Protein AF-A0A963Y4S2-F1 (afdb_monomer_lite)

Secondary structure (DSSP, 8-state):
---HHHHHHHHHHHHHHH-SS-EEEEEES--SHHHHHHHHHHHHHHHHH-TT-EEEEEE-SSSS-HHHHHHHHHHHHHTT--EEEESSTTHHHHHHHHT-EEEEEES--TTTSTTTEEEEEE---HHHHHHHH-

Foldseek 3Di:
DQPLLQLLLQVLLVQLQPDPQLEEEEEAADPDPVRVSSVVSSPNSSCVNHVPHDYHYDHQPHQADLVSSLVSLLVSVVVPHQEYEPNYHNNLVNCQVSVGAYEAEQDDPCVVRVRHHPYYSHGDCPVVVVVVVD

pLDDT: mean 96.14, std 4.13, range [63.09, 98.81]

Sequence (134 aa):
DNYIQDASYLSGIIAGAMTKSGSIGMVGGFPIPEVNRLMNAFMAGVRETRADAAFQISFIGSWFDPPKAKETAFAMIDAGADVMYAERFGVSDAAKERGVLAVGNVIDTQADYPDTVVASALWHFEPTFNAALA

Radius of gyration: 14.25 Å; chains: 1; bounding box: 41×29×37 Å

Structure (mmCIF, N/CA/C/O backbone):
data_AF-A0A963Y4S2-F1
#
_entry.id   AF-A0A963Y4S2-F1
#
loop_
_atom_site.group_PDB
_atom_site.id
_atom_site.type_symbol
_atom_site.label_atom_id
_atom_site.label_alt_id
_atom_site.label_comp_id
_atom_site.label_asym_id
_atom_site.label_entity_id
_atom_site.label_seq_id
_atom_site.pdbx_PDB_ins_code
_atom_site.Cartn_x
_atom_site.Cartn_y
_atom_site.Cartn_z
_atom_site.occupancy
_atom_site.B_iso_or_equiv
_atom_site.auth_seq_id
_atom_site.auth_comp_id
_atom_site.auth_asym_id
_atom_site.auth_atom_id
_atom_site.pdbx_PDB_model_num
ATOM 1 N N . ASP A 1 1 ? 7.941 -7.849 -20.134 1.00 63.09 1 ASP A N 1
ATOM 2 C CA . ASP A 1 1 ? 6.986 -7.733 -19.019 1.00 63.09 1 ASP A CA 1
ATOM 3 C C . ASP A 1 1 ? 7.730 -8.123 -17.748 1.00 63.09 1 ASP A C 1
ATOM 5 O O . ASP A 1 1 ? 8.569 -9.013 -17.818 1.00 63.09 1 ASP A O 1
ATOM 9 N N . ASN A 1 2 ? 7.526 -7.398 -16.656 1.00 79.25 2 ASN A N 1
ATOM 10 C CA . ASN A 1 2 ? 8.218 -7.567 -15.373 1.00 79.25 2 ASN A CA 1
ATOM 11 C C . ASN A 1 2 ? 7.477 -8.510 -14.402 1.00 79.25 2 ASN A C 1
ATOM 13 O O . ASN A 1 2 ? 8.022 -8.799 -13.344 1.00 79.25 2 ASN A O 1
ATOM 17 N N . TYR A 1 3 ? 6.273 -8.989 -14.748 1.00 86.00 3 TYR A N 1
ATOM 18 C CA . TYR A 1 3 ? 5.472 -9.961 -13.977 1.00 86.00 3 TYR A CA 1
ATOM 19 C C . TYR A 1 3 ? 5.222 -9.610 -12.489 1.00 86.00 3 TYR A C 1
ATOM 21 O O . TYR A 1 3 ? 4.781 -10.450 -11.706 1.00 86.00 3 TYR A O 1
ATOM 29 N N . ILE A 1 4 ? 5.445 -8.357 -12.080 1.00 92.69 4 ILE A N 1
ATOM 30 C CA . ILE A 1 4 ? 5.334 -7.905 -10.681 1.00 92.69 4 ILE A CA 1
ATOM 31 C C . ILE A 1 4 ? 3.898 -8.005 -10.125 1.00 92.69 4 ILE A C 1
ATOM 33 O O . ILE A 1 4 ? 3.688 -8.033 -8.910 1.00 92.69 4 ILE A O 1
ATOM 37 N N . GLN A 1 5 ? 2.891 -8.116 -10.993 1.00 94.94 5 GLN A N 1
ATOM 38 C CA . GLN A 1 5 ? 1.503 -8.336 -10.596 1.00 94.94 5 GLN A CA 1
ATOM 39 C C . GLN A 1 5 ? 1.305 -9.655 -9.841 1.00 94.94 5 GLN A C 1
ATOM 41 O O . GLN A 1 5 ? 0.464 -9.702 -8.950 1.00 94.94 5 GLN A O 1
ATOM 46 N N . ASP A 1 6 ? 2.101 -10.690 -10.123 1.00 95.62 6 ASP A N 1
ATOM 47 C CA . ASP A 1 6 ? 1.990 -11.977 -9.428 1.00 95.62 6 ASP A CA 1
ATOM 48 C C . ASP A 1 6 ? 2.453 -11.828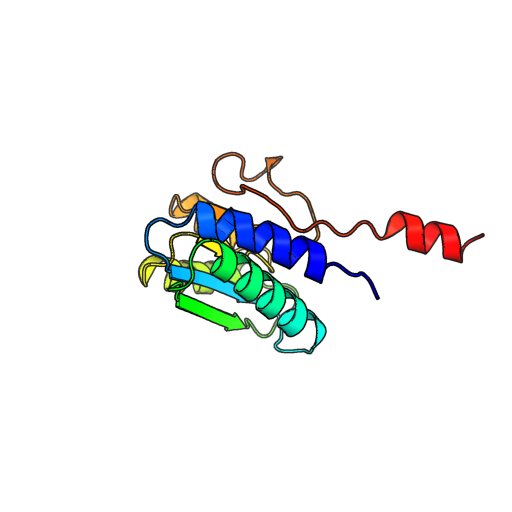 -7.970 1.00 95.62 6 ASP A C 1
ATOM 50 O O . ASP A 1 6 ? 1.792 -12.287 -7.038 1.00 95.62 6 ASP A O 1
ATOM 54 N N . ALA A 1 7 ? 3.540 -11.081 -7.749 1.00 95.56 7 ALA A N 1
ATOM 55 C CA . ALA A 1 7 ? 3.998 -10.722 -6.408 1.00 95.56 7 ALA A CA 1
ATOM 56 C C . ALA A 1 7 ? 3.006 -9.790 -5.692 1.00 95.56 7 ALA A C 1
ATOM 58 O O . ALA A 1 7 ? 2.782 -9.940 -4.492 1.00 95.56 7 ALA A O 1
ATOM 59 N N . SER A 1 8 ? 2.375 -8.866 -6.425 1.00 97.06 8 SER A N 1
ATOM 60 C CA . SER A 1 8 ? 1.329 -7.989 -5.880 1.00 97.06 8 SER A CA 1
ATOM 61 C C . SER A 1 8 ? 0.075 -8.766 -5.473 1.00 97.06 8 SER A C 1
ATOM 63 O O . SER A 1 8 ? -0.521 -8.467 -4.445 1.00 97.06 8 SER A O 1
ATOM 65 N N . TYR A 1 9 ? -0.308 -9.800 -6.222 1.00 98.19 9 TYR A N 1
ATOM 66 C CA . TYR A 1 9 ? -1.387 -10.708 -5.834 1.00 98.19 9 TYR A CA 1
ATOM 67 C C . TYR A 1 9 ? -1.063 -11.434 -4.524 1.00 98.19 9 TYR A C 1
ATOM 69 O O . TYR A 1 9 ? -1.854 -11.408 -3.582 1.00 98.19 9 TYR A O 1
ATOM 77 N N . LEU A 1 10 ? 0.131 -12.021 -4.416 1.00 97.88 10 LEU A N 1
ATOM 78 C CA . LEU A 1 10 ? 0.552 -12.714 -3.196 1.00 97.88 10 LEU A CA 1
ATOM 79 C C . LEU A 1 10 ? 0.644 -11.768 -1.990 1.00 97.88 10 LEU A C 1
ATOM 81 O O . LEU A 1 10 ? 0.223 -12.130 -0.892 1.00 97.88 10 LEU A O 1
ATOM 85 N N . SER A 1 11 ? 1.138 -10.543 -2.178 1.00 97.81 11 SER A N 1
ATOM 86 C CA . SER A 1 11 ? 1.169 -9.549 -1.102 1.00 97.81 11 SER A CA 1
ATOM 87 C C . SER A 1 11 ? -0.233 -9.055 -0.720 1.00 97.81 11 SER A C 1
ATOM 89 O O . SER A 1 11 ? -0.479 -8.747 0.447 1.00 97.81 11 SER A O 1
ATOM 91 N N . GLY A 1 12 ? -1.181 -9.080 -1.661 1.00 98.44 12 GLY A N 1
ATOM 92 C CA . GLY A 1 12 ? -2.604 -8.883 -1.401 1.00 98.44 12 GLY A CA 1
ATOM 93 C C . GLY A 1 12 ? -3.184 -9.933 -0.454 1.00 98.44 12 GLY A C 1
ATOM 94 O O . GLY A 1 12 ? -3.866 -9.575 0.503 1.00 98.44 12 GLY A O 1
ATOM 95 N N . ILE A 1 13 ? -2.862 -11.217 -0.647 1.00 98.69 13 ILE A N 1
ATOM 96 C CA . ILE A 1 13 ? -3.302 -12.306 0.249 1.00 98.69 13 ILE A CA 1
ATOM 97 C C . ILE A 1 13 ? -2.853 -12.043 1.691 1.00 98.69 13 ILE A C 1
ATOM 99 O O . ILE A 1 13 ? -3.645 -12.207 2.626 1.00 98.69 13 ILE A O 1
ATOM 103 N N . ILE A 1 14 ? -1.602 -11.598 1.863 1.00 98.31 14 ILE A N 1
ATOM 104 C CA . ILE A 1 14 ? -1.042 -11.216 3.167 1.00 98.31 14 ILE A CA 1
ATOM 105 C C . ILE A 1 14 ? -1.844 -10.052 3.757 1.00 98.31 14 ILE A C 1
ATOM 107 O O . ILE A 1 14 ? -2.334 -10.157 4.879 1.00 98.31 14 ILE A O 1
ATOM 111 N N . ALA A 1 15 ? -2.048 -8.973 2.996 1.00 98.50 15 ALA A N 1
ATOM 112 C CA . ALA A 1 15 ? -2.815 -7.816 3.453 1.00 98.50 15 ALA A CA 1
ATOM 113 C C . ALA A 1 15 ? -4.251 -8.180 3.875 1.00 98.50 15 ALA A C 1
ATOM 115 O O . ALA A 1 15 ? -4.700 -7.755 4.939 1.00 98.50 15 ALA A O 1
ATOM 116 N N . GLY A 1 16 ? -4.947 -9.015 3.097 1.00 98.56 16 GLY A N 1
ATOM 117 C CA . GLY A 1 16 ? -6.299 -9.486 3.418 1.00 98.56 16 GLY A CA 1
ATOM 118 C C . GLY A 1 16 ? -6.368 -10.374 4.667 1.00 98.56 16 GLY A C 1
ATOM 119 O O . GLY A 1 16 ? -7.372 -10.368 5.377 1.00 98.56 16 GLY A O 1
ATOM 120 N N . ALA A 1 17 ? -5.293 -11.099 4.984 1.00 98.38 17 ALA A N 1
ATOM 121 C CA . ALA A 1 17 ? -5.204 -11.887 6.211 1.00 98.38 17 ALA A CA 1
ATOM 122 C C . ALA A 1 17 ? -4.867 -11.030 7.446 1.00 98.38 17 ALA A C 1
ATOM 124 O O . ALA A 1 17 ? -5.191 -11.423 8.567 1.00 98.38 17 ALA A O 1
ATOM 125 N N . MET A 1 18 ? -4.208 -9.883 7.253 1.00 98.25 18 MET A N 1
ATOM 126 C CA . MET A 1 18 ? -3.751 -9.007 8.337 1.00 98.25 18 MET A CA 1
ATOM 127 C C . MET A 1 18 ? -4.724 -7.876 8.680 1.00 98.25 18 MET A C 1
ATOM 129 O O . MET A 1 18 ? -4.724 -7.412 9.823 1.00 98.25 18 MET A O 1
ATOM 133 N N . THR A 1 19 ? -5.543 -7.429 7.724 1.00 98.50 19 THR A N 1
ATOM 134 C CA . THR A 1 19 ? -6.569 -6.408 7.976 1.00 98.50 19 THR A CA 1
ATOM 135 C C . THR A 1 19 ? -7.584 -6.892 9.011 1.00 98.50 19 THR A C 1
ATOM 137 O O . THR A 1 19 ? -8.038 -8.039 8.998 1.00 98.50 19 THR A O 1
ATOM 140 N N . LYS A 1 20 ? -7.949 -5.998 9.928 1.00 97.94 20 LYS A N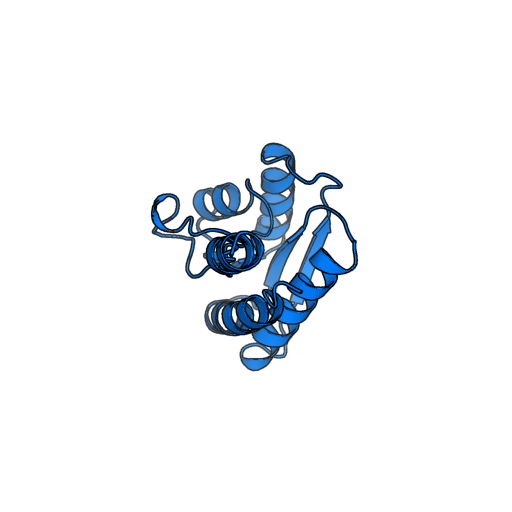 1
ATOM 141 C CA . LYS A 1 20 ? -8.969 -6.215 10.958 1.00 97.94 20 LYS A CA 1
ATOM 142 C C . LYS A 1 20 ? -10.289 -5.558 10.570 1.00 97.94 20 LYS A C 1
ATOM 144 O O . LYS A 1 20 ? -11.342 -6.104 10.885 1.00 97.94 20 LYS A O 1
ATOM 149 N N . SER A 1 21 ? -10.238 -4.399 9.914 1.00 97.62 21 SER A N 1
ATOM 150 C CA . SER A 1 21 ? -11.414 -3.642 9.477 1.00 97.62 21 SER A CA 1
ATOM 151 C C . SER A 1 21 ? -11.940 -4.084 8.111 1.00 97.62 21 SER A C 1
ATOM 153 O O . SER A 1 21 ? -13.097 -3.821 7.796 1.00 97.62 21 SER A O 1
ATOM 155 N N . GLY A 1 22 ? -11.102 -4.728 7.291 1.00 97.81 22 GLY A N 1
ATOM 156 C CA . GLY A 1 22 ? -11.395 -5.007 5.886 1.00 97.81 22 GLY A CA 1
ATOM 157 C C . GLY A 1 22 ? -11.287 -3.776 4.977 1.00 97.81 22 GLY A C 1
ATOM 158 O O . GLY A 1 22 ? -11.578 -3.886 3.789 1.00 97.81 22 GLY A O 1
ATOM 159 N N . SER A 1 23 ? -10.882 -2.613 5.500 1.00 98.44 23 SER A N 1
ATOM 160 C CA . SER A 1 23 ? -10.703 -1.378 4.731 1.00 98.44 23 SER A CA 1
ATOM 161 C C . SER A 1 23 ? -9.232 -1.191 4.372 1.00 98.44 23 SER A C 1
ATOM 163 O O . SER A 1 23 ? -8.367 -1.082 5.241 1.00 98.44 23 SER A O 1
ATOM 165 N N . ILE A 1 24 ? -8.955 -1.135 3.073 1.00 98.75 24 ILE A N 1
ATOM 166 C CA . ILE A 1 24 ? -7.606 -1.107 2.514 1.00 98.75 24 ILE A CA 1
ATOM 167 C C . ILE A 1 24 ? -7.393 0.200 1.755 1.00 98.75 24 ILE A C 1
ATOM 169 O O . ILE A 1 24 ? -8.185 0.549 0.879 1.00 98.75 24 ILE A O 1
ATOM 173 N N . GLY A 1 25 ? -6.313 0.918 2.059 1.00 98.69 25 GLY A N 1
ATOM 174 C CA . GLY A 1 25 ? -5.936 2.142 1.353 1.00 98.69 25 GLY A CA 1
ATOM 175 C C . GLY A 1 25 ? -4.885 1.870 0.284 1.00 98.69 25 GLY A C 1
ATOM 176 O O . GLY A 1 25 ? -3.921 1.156 0.528 1.00 98.69 25 GLY A O 1
ATOM 177 N N . MET A 1 26 ? -5.040 2.431 -0.912 1.00 98.56 26 MET A N 1
ATOM 178 C CA . MET A 1 26 ? -4.138 2.203 -2.040 1.00 98.56 26 MET A CA 1
ATOM 179 C C . MET A 1 26 ? -3.819 3.524 -2.739 1.00 98.56 26 MET A C 1
ATOM 181 O O . MET A 1 26 ? -4.696 4.160 -3.329 1.00 98.56 26 MET A O 1
ATOM 185 N N . VAL A 1 27 ? -2.548 3.925 -2.709 1.00 98.25 27 VAL A N 1
ATOM 186 C CA . VAL A 1 27 ? -2.095 5.199 -3.285 1.00 98.25 27 VAL A CA 1
ATOM 187 C C . VAL A 1 27 ? -1.151 4.925 -4.445 1.00 98.25 27 VAL A C 1
ATOM 189 O O . VAL A 1 27 ? -0.031 4.467 -4.232 1.00 98.25 27 VAL A O 1
ATOM 192 N N . GLY A 1 28 ? -1.608 5.213 -5.663 1.00 96.69 28 GLY A N 1
ATOM 193 C CA . GLY A 1 28 ? -0.849 5.036 -6.899 1.00 96.69 28 GLY A CA 1
ATOM 194 C C . GLY A 1 28 ? -0.331 6.346 -7.497 1.00 96.69 28 GLY A C 1
ATOM 195 O O . GLY A 1 28 ? -0.778 7.438 -7.147 1.00 96.69 28 GLY A O 1
ATOM 196 N N . GLY A 1 29 ? 0.596 6.251 -8.453 1.00 96.31 29 GLY A N 1
ATOM 197 C CA . GLY A 1 29 ? 1.073 7.413 -9.220 1.00 96.31 29 GLY A CA 1
ATOM 198 C C . GLY A 1 29 ? 0.068 7.949 -10.244 1.00 96.31 29 GLY A C 1
ATOM 199 O O . GLY A 1 29 ? -0.621 8.939 -10.003 1.00 96.31 29 GLY A O 1
ATOM 200 N N . PHE A 1 30 ? -0.002 7.293 -11.403 1.00 97.19 30 PHE A N 1
ATOM 201 C CA . PHE A 1 30 ? -0.933 7.607 -12.492 1.00 97.19 30 PHE A CA 1
ATOM 202 C C . PHE A 1 30 ? -1.811 6.391 -12.810 1.00 97.19 30 PHE A C 1
ATOM 204 O O . PHE A 1 30 ? -1.316 5.266 -12.718 1.00 97.19 30 PHE A O 1
ATOM 211 N N . PRO A 1 31 ? -3.062 6.584 -13.264 1.00 96.62 31 PRO A N 1
ATOM 212 C CA . PRO A 1 31 ? -3.980 5.496 -13.608 1.00 96.62 31 PRO A CA 1
ATOM 213 C C . PRO A 1 31 ? -3.676 4.897 -14.993 1.00 96.62 31 PRO A C 1
ATOM 215 O O . PRO A 1 31 ? -4.537 4.836 -15.869 1.00 96.62 31 PRO A O 1
ATOM 218 N N . ILE A 1 32 ? -2.429 4.480 -15.219 1.00 96.62 32 ILE A N 1
ATOM 219 C CA . ILE A 1 32 ? -2.003 3.816 -16.458 1.00 96.62 32 ILE A CA 1
ATOM 220 C C . ILE A 1 32 ? -2.137 2.288 -16.335 1.00 96.62 32 ILE A C 1
ATOM 222 O O . ILE A 1 32 ? -2.226 1.780 -15.213 1.00 96.62 32 ILE A O 1
ATOM 226 N N . PRO A 1 33 ? -2.109 1.530 -17.452 1.00 95.62 33 PRO A N 1
ATOM 227 C CA . PRO A 1 33 ? -2.276 0.077 -17.421 1.00 95.62 33 PRO A CA 1
ATOM 228 C C . PRO A 1 33 ? -1.338 -0.651 -16.451 1.00 95.62 33 PRO A C 1
ATOM 230 O O . PRO A 1 33 ? -1.796 -1.535 -15.740 1.00 95.62 33 PRO A O 1
ATOM 233 N N . GLU A 1 34 ? -0.068 -0.242 -16.366 1.00 92.12 34 GLU A N 1
ATOM 234 C CA . GLU A 1 34 ? 0.918 -0.855 -15.462 1.00 92.12 34 GLU A CA 1
ATOM 235 C C . GLU A 1 34 ? 0.499 -0.746 -13.987 1.00 92.12 34 GLU A C 1
ATOM 237 O O . GLU A 1 34 ? 0.423 -1.752 -13.286 1.00 92.12 34 GLU A O 1
ATOM 242 N N . VAL A 1 35 ? 0.144 0.460 -13.530 1.00 94.94 35 VAL A N 1
ATOM 243 C CA . VAL A 1 35 ? -0.267 0.703 -12.136 1.00 94.94 35 VAL A CA 1
ATOM 244 C C . VAL A 1 35 ? -1.603 0.020 -11.846 1.00 94.94 35 VAL A C 1
ATOM 246 O O . VAL A 1 35 ? -1.744 -0.674 -10.842 1.00 94.94 35 VAL A O 1
ATOM 249 N N . ASN A 1 36 ? -2.572 0.142 -12.757 1.00 96.50 36 ASN A N 1
ATOM 250 C CA . ASN A 1 36 ? -3.870 -0.513 -12.605 1.00 96.50 36 ASN A CA 1
ATOM 251 C C . ASN A 1 36 ? -3.736 -2.038 -12.539 1.00 96.50 36 ASN A C 1
ATOM 253 O O . ASN A 1 36 ? -4.464 -2.677 -11.784 1.00 96.50 36 ASN A O 1
ATOM 257 N N . ARG A 1 37 ? -2.820 -2.639 -13.305 1.00 96.12 37 ARG A N 1
ATOM 258 C CA . ARG A 1 37 ? -2.565 -4.082 -13.265 1.00 96.12 37 ARG A CA 1
ATOM 259 C C . ARG A 1 37 ? -2.095 -4.520 -11.877 1.00 96.12 37 ARG A C 1
ATOM 261 O O . ARG A 1 37 ? -2.653 -5.472 -11.340 1.00 96.12 37 ARG A O 1
ATOM 268 N N . LEU A 1 38 ? -1.142 -3.801 -11.281 1.00 96.06 38 LEU A N 1
ATOM 269 C CA . LEU A 1 38 ? -0.653 -4.090 -9.929 1.00 96.06 38 LEU A CA 1
ATOM 270 C C . LEU A 1 38 ? -1.744 -3.942 -8.872 1.00 96.06 38 LEU A C 1
ATOM 272 O O . LEU A 1 38 ? -1.959 -4.850 -8.071 1.00 96.06 38 LEU A O 1
ATOM 276 N N . MET A 1 39 ? -2.475 -2.827 -8.910 1.00 97.12 39 MET A N 1
ATOM 277 C CA . MET A 1 39 ? -3.546 -2.560 -7.952 1.00 97.12 39 MET A CA 1
ATOM 278 C C . MET A 1 39 ? -4.661 -3.605 -8.055 1.00 97.12 39 MET A C 1
ATOM 280 O O . MET A 1 39 ? -5.120 -4.113 -7.037 1.00 97.12 39 MET A O 1
ATOM 284 N N . ASN A 1 40 ? -5.071 -3.983 -9.268 1.00 98.12 40 ASN A N 1
ATOM 285 C CA . ASN A 1 40 ? -6.087 -5.019 -9.455 1.00 98.12 40 ASN A CA 1
ATOM 286 C C . ASN A 1 40 ? -5.614 -6.397 -8.985 1.00 98.12 40 ASN A C 1
ATOM 288 O O . ASN A 1 40 ? -6.394 -7.111 -8.359 1.00 98.12 40 ASN A O 1
ATOM 292 N N . ALA A 1 41 ? -4.355 -6.761 -9.241 1.00 98.25 41 ALA A N 1
ATOM 293 C CA . ALA A 1 41 ? -3.797 -8.018 -8.755 1.00 98.25 41 ALA A CA 1
ATOM 294 C C . ALA A 1 41 ? -3.745 -8.057 -7.222 1.00 98.25 41 ALA A C 1
ATOM 296 O O . ALA A 1 41 ? -4.199 -9.027 -6.621 1.00 98.25 41 ALA A O 1
ATOM 297 N N . PHE A 1 42 ? -3.299 -6.971 -6.585 1.00 98.56 42 PHE A N 1
ATOM 298 C CA . PHE A 1 42 ? -3.324 -6.834 -5.130 1.00 98.56 42 PHE A CA 1
ATOM 299 C C . PHE A 1 42 ? -4.745 -6.951 -4.564 1.00 98.56 42 PHE A C 1
ATOM 301 O O . PHE A 1 42 ? -4.978 -7.734 -3.646 1.00 98.56 42 PHE A O 1
ATOM 308 N N . MET A 1 43 ? -5.723 -6.249 -5.148 1.00 98.69 43 MET A N 1
ATOM 309 C CA . MET A 1 43 ? -7.130 -6.362 -4.742 1.00 98.69 43 MET A CA 1
ATOM 310 C C . MET A 1 43 ? -7.681 -7.784 -4.902 1.00 98.69 43 MET A C 1
ATOM 312 O O . MET A 1 43 ? -8.454 -8.234 -4.058 1.00 98.69 43 MET A O 1
ATOM 316 N N . ALA A 1 44 ? -7.311 -8.488 -5.976 1.00 98.75 44 ALA A N 1
ATOM 317 C CA . ALA A 1 44 ? -7.698 -9.882 -6.173 1.00 98.75 44 ALA A CA 1
ATOM 318 C C . ALA A 1 44 ? -7.118 -10.772 -5.065 1.00 98.75 44 ALA A C 1
ATOM 320 O O . ALA A 1 44 ? -7.866 -11.518 -4.446 1.00 98.75 44 ALA A O 1
ATOM 321 N N . GLY A 1 45 ? -5.835 -10.604 -4.735 1.00 98.62 45 GLY A N 1
ATOM 322 C CA . GLY A 1 45 ? -5.193 -11.327 -3.640 1.00 98.62 45 GLY A CA 1
ATOM 323 C C . GLY A 1 45 ? -5.827 -11.057 -2.276 1.00 98.62 45 GLY A C 1
ATOM 324 O O . GLY A 1 45 ? -6.097 -11.991 -1.529 1.00 98.62 45 GLY A O 1
ATOM 325 N N . VAL A 1 46 ? -6.138 -9.794 -1.959 1.00 98.81 46 VAL A N 1
ATOM 326 C CA . VAL A 1 46 ? -6.846 -9.434 -0.714 1.00 98.81 46 VAL A CA 1
ATOM 327 C C . VAL A 1 46 ? -8.172 -10.186 -0.599 1.00 98.81 46 VAL A C 1
ATOM 329 O O . VAL A 1 46 ? -8.509 -10.687 0.474 1.00 98.81 46 VAL A O 1
ATOM 332 N N . ARG A 1 47 ? -8.921 -10.300 -1.701 1.00 98.75 47 ARG A N 1
ATOM 333 C CA . ARG A 1 47 ? -10.238 -10.951 -1.707 1.00 98.75 47 ARG A CA 1
ATOM 334 C C . ARG A 1 47 ? -10.195 -12.458 -1.462 1.00 98.75 47 ARG A C 1
ATOM 336 O O . ARG A 1 47 ? -11.209 -12.998 -1.029 1.00 98.75 47 ARG A O 1
ATOM 343 N N . GLU A 1 48 ? -9.055 -13.118 -1.650 1.00 98.62 48 GLU A N 1
ATOM 344 C CA . GLU A 1 48 ? -8.897 -14.543 -1.321 1.00 98.62 48 GLU A CA 1
ATOM 345 C C . GLU A 1 48 ? -9.016 -14.812 0.188 1.00 98.62 48 GLU A C 1
ATOM 347 O O . GLU A 1 48 ? -9.506 -15.859 0.606 1.00 98.62 48 GLU A O 1
ATOM 352 N N . THR A 1 49 ? -8.585 -13.864 1.027 1.00 98.50 49 THR A N 1
ATOM 353 C CA . THR A 1 49 ? -8.577 -13.995 2.499 1.00 98.50 49 THR A CA 1
ATOM 354 C C . THR A 1 49 ? -9.540 -13.030 3.200 1.00 98.50 49 THR A C 1
ATOM 356 O O . THR A 1 49 ? -9.839 -13.190 4.393 1.00 98.50 49 THR A O 1
ATOM 359 N N . ARG A 1 50 ? -10.066 -12.047 2.460 1.00 98.31 50 ARG A N 1
ATOM 360 C CA . ARG A 1 50 ? -11.049 -11.045 2.893 1.00 98.31 50 ARG A CA 1
ATOM 361 C C . ARG A 1 50 ? -12.015 -10.700 1.756 1.00 98.31 50 ARG A C 1
ATOM 363 O O . ARG A 1 50 ? -11.906 -9.654 1.120 1.00 98.31 50 ARG A O 1
ATOM 370 N N . ALA A 1 51 ? -12.962 -11.594 1.478 1.00 98.06 51 ALA A N 1
ATOM 371 C CA . ALA A 1 51 ? -13.881 -11.463 0.341 1.00 98.06 51 ALA A CA 1
ATOM 372 C C . ALA A 1 51 ? -14.749 -10.184 0.366 1.00 98.06 51 ALA A C 1
ATOM 374 O O . ALA A 1 51 ? -15.146 -9.692 -0.689 1.00 98.06 51 ALA A O 1
ATOM 375 N N . ASP A 1 52 ? -15.023 -9.640 1.554 1.00 97.25 52 ASP A N 1
ATOM 376 C CA . ASP A 1 52 ? -15.807 -8.425 1.803 1.00 97.25 52 ASP A CA 1
ATOM 377 C C . ASP A 1 52 ? -14.959 -7.143 1.904 1.00 97.25 52 ASP A C 1
ATOM 379 O O . ASP A 1 52 ? -15.490 -6.087 2.250 1.00 97.25 52 ASP A O 1
ATOM 383 N N . ALA A 1 53 ? -13.660 -7.207 1.584 1.00 98.50 53 ALA A N 1
ATOM 384 C CA . ALA A 1 53 ? -12.767 -6.055 1.667 1.00 98.50 53 ALA A CA 1
ATOM 385 C C . ALA A 1 53 ? -13.243 -4.863 0.816 1.00 98.50 53 ALA A C 1
ATOM 387 O O . ALA A 1 53 ? -13.637 -5.005 -0.349 1.00 98.50 53 ALA A O 1
ATOM 388 N N . ALA A 1 54 ? -13.119 -3.668 1.392 1.00 98.50 54 ALA A N 1
ATOM 389 C CA . ALA A 1 54 ? -13.357 -2.390 0.739 1.00 98.50 54 ALA A CA 1
ATOM 390 C C . ALA A 1 54 ? -12.025 -1.698 0.423 1.00 98.50 54 ALA A C 1
ATOM 392 O O . ALA A 1 54 ? -11.092 -1.717 1.224 1.00 98.50 54 ALA A O 1
ATOM 393 N N . PHE A 1 55 ? -11.946 -1.055 -0.742 1.00 98.69 55 PHE A N 1
ATOM 394 C CA . PHE A 1 55 ? -10.714 -0.443 -1.237 1.00 98.69 55 PHE A CA 1
ATOM 395 C C . PHE A 1 55 ? -10.897 1.058 -1.434 1.00 98.69 55 PHE A C 1
ATOM 397 O O . PHE A 1 55 ? -11.793 1.495 -2.158 1.00 98.69 55 PHE A O 1
ATOM 404 N N . GLN A 1 56 ? -10.015 1.842 -0.824 1.00 98.56 56 GLN A N 1
ATOM 405 C CA . GLN A 1 56 ? -9.889 3.275 -1.048 1.00 98.56 56 GLN A CA 1
ATOM 406 C C . GLN A 1 56 ? -8.730 3.500 -2.015 1.00 98.56 56 GLN A C 1
ATOM 408 O O . GLN A 1 56 ? -7.584 3.204 -1.692 1.00 98.56 56 GLN A O 1
ATOM 413 N N . ILE A 1 57 ? -9.022 3.994 -3.215 1.00 98.19 57 ILE A N 1
ATOM 414 C CA . ILE A 1 57 ? -8.045 4.091 -4.303 1.00 98.19 57 ILE A CA 1
ATOM 415 C C . ILE A 1 57 ? -7.874 5.555 -4.685 1.00 98.19 57 ILE A C 1
ATOM 417 O O . ILE A 1 57 ? -8.854 6.239 -4.977 1.00 98.19 57 ILE A O 1
ATOM 421 N N . SER A 1 58 ? -6.632 6.031 -4.718 1.00 98.12 58 SER A N 1
ATOM 422 C CA . SER A 1 58 ? -6.311 7.378 -5.189 1.00 98.12 58 SER A CA 1
ATOM 423 C C . SER A 1 58 ? -5.025 7.387 -6.004 1.00 98.12 58 SER A C 1
ATOM 425 O O . SER A 1 58 ? -4.097 6.624 -5.737 1.00 98.12 58 SER A O 1
ATOM 427 N N . PHE A 1 59 ? -4.975 8.276 -6.994 1.00 97.81 59 PHE A N 1
ATOM 428 C CA . PHE A 1 59 ? -3.811 8.501 -7.840 1.00 97.81 59 PHE A CA 1
ATOM 429 C C . PHE A 1 59 ? -3.305 9.926 -7.640 1.00 97.81 59 PHE A C 1
ATOM 431 O O . PHE A 1 59 ? -4.044 10.887 -7.852 1.00 97.81 59 PHE A O 1
ATOM 438 N N . ILE A 1 60 ? -2.036 10.078 -7.265 1.00 97.38 60 ILE A N 1
ATOM 439 C CA . ILE A 1 60 ? -1.464 11.394 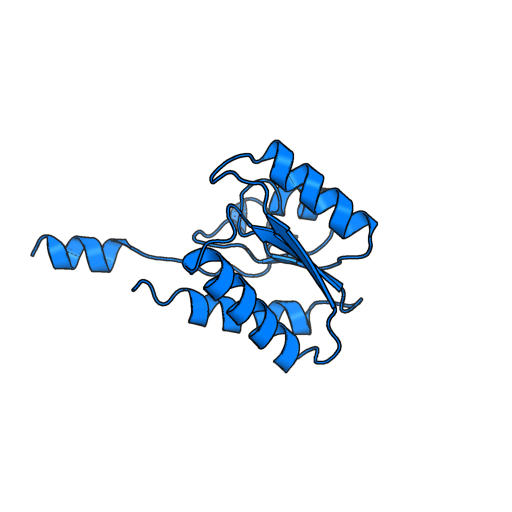-6.941 1.00 97.38 60 ILE A CA 1
ATOM 440 C C . ILE A 1 60 ? -1.115 12.228 -8.183 1.00 97.38 60 ILE A C 1
ATOM 442 O O . ILE A 1 60 ? -0.798 13.411 -8.054 1.00 97.38 60 ILE A O 1
ATOM 446 N N . GLY A 1 61 ? -1.171 11.650 -9.385 1.00 96.44 61 GLY A N 1
ATOM 447 C CA . GLY A 1 61 ? -0.825 12.332 -10.635 1.00 96.44 61 GLY A CA 1
ATOM 448 C C . GLY A 1 61 ? 0.663 12.679 -10.737 1.00 96.44 61 GLY A C 1
ATOM 449 O O . GLY A 1 61 ? 1.022 13.665 -11.375 1.00 96.44 61 GLY A O 1
ATOM 450 N N . SER A 1 62 ? 1.517 11.902 -10.067 1.00 95.44 62 SER A N 1
ATOM 451 C CA . SER A 1 62 ? 2.976 12.034 -10.069 1.00 95.44 62 SER A CA 1
ATOM 452 C C . SER A 1 62 ? 3.629 10.662 -9.881 1.00 95.44 62 SER A C 1
ATOM 454 O O . SER A 1 62 ? 3.095 9.790 -9.193 1.00 95.44 62 SER A O 1
ATOM 456 N N . TRP A 1 63 ? 4.804 10.458 -10.481 1.00 92.69 63 TRP A N 1
ATOM 457 C CA . TRP A 1 63 ? 5.638 9.282 -10.206 1.00 92.69 63 TRP A CA 1
ATOM 458 C C . TRP A 1 63 ? 6.375 9.403 -8.873 1.00 92.69 63 TRP A C 1
ATOM 460 O O . TRP A 1 63 ? 6.680 8.391 -8.250 1.00 92.69 63 TRP A O 1
ATOM 470 N N . PHE A 1 64 ? 6.634 10.631 -8.424 1.00 94.56 64 PHE A N 1
ATOM 471 C CA . PHE A 1 64 ? 7.346 10.889 -7.183 1.00 94.56 64 PHE A CA 1
ATOM 472 C C . PHE A 1 64 ? 6.883 12.207 -6.562 1.00 94.56 64 PHE A C 1
ATOM 474 O O . PHE A 1 64 ? 7.253 13.291 -7.007 1.00 94.56 64 PHE A O 1
ATOM 481 N N . ASP A 1 65 ? 6.036 12.096 -5.544 1.00 97.00 65 ASP A N 1
ATOM 482 C CA . ASP A 1 65 ? 5.612 13.201 -4.681 1.00 97.00 65 ASP A CA 1
ATOM 483 C C . ASP A 1 65 ? 5.283 12.626 -3.289 1.00 97.00 65 ASP A C 1
ATOM 485 O O . ASP A 1 65 ? 4.116 12.356 -2.982 1.00 97.00 65 ASP A O 1
ATOM 489 N N . PRO A 1 66 ? 6.314 12.329 -2.468 1.00 97.12 66 PRO A N 1
ATOM 490 C CA . PRO A 1 66 ? 6.112 11.710 -1.161 1.00 97.12 66 PRO A CA 1
ATOM 491 C C . PRO A 1 66 ? 5.208 12.511 -0.213 1.00 97.12 66 PRO A C 1
ATOM 493 O O . PRO A 1 66 ? 4.357 11.889 0.425 1.00 97.12 66 PRO A O 1
ATOM 496 N N . PRO A 1 67 ? 5.302 13.858 -0.126 1.00 98.19 67 PRO A N 1
ATOM 497 C CA . PRO A 1 67 ? 4.371 14.646 0.680 1.00 98.19 67 PRO A CA 1
ATOM 498 C C . PRO A 1 67 ? 2.906 14.421 0.289 1.00 98.19 67 PRO A C 1
ATOM 500 O O . PRO A 1 67 ? 2.081 14.134 1.157 1.00 98.19 67 PRO A O 1
ATOM 503 N N . LYS A 1 68 ? 2.583 14.465 -1.010 1.00 98.19 68 LYS A N 1
ATOM 504 C CA . LYS A 1 68 ? 1.210 14.264 -1.493 1.00 98.19 68 LYS A CA 1
ATOM 505 C C . LYS A 1 68 ? 0.713 12.834 -1.287 1.00 98.19 68 LYS A C 1
ATOM 507 O O . LYS A 1 68 ? -0.449 12.624 -0.930 1.00 98.19 68 LYS A O 1
ATOM 512 N N . ALA A 1 69 ? 1.577 11.840 -1.495 1.00 98.06 69 ALA A N 1
ATOM 513 C CA . ALA A 1 69 ? 1.252 10.440 -1.231 1.00 98.06 69 ALA A CA 1
ATOM 514 C C . ALA A 1 69 ? 0.971 10.189 0.257 1.00 98.06 69 ALA A C 1
ATOM 516 O O . ALA A 1 69 ? 0.003 9.506 0.591 1.00 98.06 69 ALA A O 1
ATOM 517 N N . LYS A 1 70 ? 1.771 10.795 1.142 1.00 98.44 70 LYS A N 1
ATOM 518 C CA . LYS A 1 70 ? 1.595 10.731 2.595 1.00 98.44 70 LYS A CA 1
ATOM 519 C C . LYS A 1 70 ? 0.282 11.372 3.043 1.00 98.44 70 LYS A C 1
ATOM 521 O O . LYS A 1 70 ? -0.466 10.760 3.797 1.00 98.44 70 LYS A O 1
ATOM 526 N N . GLU A 1 71 ? -0.032 12.569 2.548 1.00 98.38 71 GLU A N 1
ATOM 527 C CA . GLU A 1 71 ? -1.298 13.256 2.845 1.00 98.38 71 GLU A CA 1
ATOM 528 C C . GLU A 1 71 ? -2.511 12.436 2.377 1.00 98.38 71 GLU A C 1
ATOM 530 O O . GLU A 1 71 ? -3.468 12.241 3.126 1.00 98.38 71 GLU A O 1
ATOM 535 N N . THR A 1 72 ? -2.434 11.878 1.166 1.00 98.56 72 THR A N 1
ATOM 536 C CA . THR A 1 72 ? -3.475 10.995 0.621 1.00 98.56 72 THR A CA 1
ATOM 537 C C . THR A 1 72 ? -3.661 9.749 1.491 1.00 98.56 72 THR A C 1
ATOM 539 O O . THR A 1 72 ? -4.791 9.364 1.787 1.00 98.56 72 THR A O 1
ATOM 542 N N . ALA A 1 73 ? -2.562 9.133 1.933 1.00 98.62 73 ALA A N 1
ATOM 543 C CA . ALA A 1 73 ? -2.597 7.979 2.822 1.00 98.62 73 ALA A CA 1
ATOM 544 C C . ALA A 1 73 ? -3.204 8.324 4.190 1.00 98.62 73 ALA A C 1
ATOM 546 O O . ALA A 1 73 ? -4.031 7.560 4.681 1.00 98.62 73 ALA A O 1
ATOM 547 N N . PHE A 1 74 ? -2.882 9.481 4.781 1.00 98.69 74 PHE A N 1
ATOM 548 C CA . PHE A 1 74 ? -3.527 9.915 6.024 1.00 98.69 74 PHE A CA 1
ATOM 549 C C . PHE A 1 74 ? -5.038 10.024 5.889 1.00 98.69 74 PHE A C 1
ATOM 551 O O . PHE A 1 74 ? -5.743 9.510 6.750 1.00 98.69 74 PHE A O 1
ATOM 558 N N . ALA A 1 75 ? -5.532 10.626 4.806 1.00 98.62 75 ALA A N 1
ATOM 559 C CA . ALA A 1 75 ? -6.967 10.735 4.580 1.00 98.62 75 ALA A CA 1
ATOM 560 C C . ALA A 1 75 ? -7.646 9.355 4.518 1.00 98.62 75 ALA A C 1
ATOM 562 O O . ALA A 1 75 ? -8.735 9.184 5.060 1.00 98.62 75 ALA A O 1
ATOM 563 N N . MET A 1 76 ? -6.991 8.357 3.911 1.00 98.69 76 MET A N 1
ATOM 564 C CA . MET A 1 76 ? -7.520 6.990 3.850 1.00 98.69 76 MET A CA 1
ATOM 565 C C . MET A 1 76 ? -7.528 6.296 5.214 1.00 98.69 76 MET A C 1
ATOM 567 O O . MET A 1 76 ? -8.497 5.620 5.568 1.00 98.69 76 MET A O 1
ATOM 571 N N . ILE A 1 77 ? -6.457 6.478 5.989 1.00 98.75 77 ILE A N 1
ATOM 572 C CA . ILE A 1 77 ? -6.325 5.913 7.336 1.00 98.75 77 ILE A CA 1
ATOM 573 C C . ILE A 1 77 ? -7.352 6.546 8.281 1.00 98.75 77 ILE A C 1
ATOM 575 O O . ILE A 1 77 ? -8.046 5.835 9.003 1.00 98.75 77 ILE A O 1
ATOM 579 N N . ASP A 1 78 ? -7.520 7.869 8.220 1.00 98.19 78 ASP A N 1
ATOM 580 C CA . ASP A 1 78 ? -8.536 8.600 8.983 1.00 98.19 78 ASP A CA 1
ATOM 581 C C . ASP A 1 78 ? -9.966 8.193 8.561 1.00 98.19 78 ASP A C 1
ATOM 583 O O . ASP A 1 78 ? -10.882 8.198 9.383 1.00 98.19 78 ASP A O 1
ATOM 587 N N . ALA A 1 79 ? -10.154 7.757 7.308 1.00 98.38 79 ALA A N 1
ATOM 588 C CA . ALA A 1 79 ? -11.386 7.141 6.807 1.00 98.38 79 ALA A CA 1
ATOM 589 C C . ALA A 1 79 ? -11.504 5.629 7.111 1.00 98.38 79 ALA A C 1
ATOM 591 O O . ALA A 1 79 ? -12.422 4.969 6.622 1.00 98.38 79 ALA A O 1
ATOM 592 N N . GLY A 1 80 ? -10.601 5.065 7.918 1.00 98.12 80 GLY A N 1
ATOM 593 C CA . GLY A 1 80 ? -10.702 3.714 8.472 1.00 98.12 80 GLY A CA 1
ATOM 594 C C . GLY A 1 80 ? -9.875 2.635 7.772 1.00 98.12 80 GLY A C 1
ATOM 595 O O . GLY A 1 80 ? -10.051 1.459 8.095 1.00 98.12 80 GLY A O 1
ATOM 596 N N . ALA A 1 81 ? -9.004 2.981 6.817 1.00 98.75 81 ALA A N 1
ATOM 597 C CA . ALA A 1 81 ? -8.053 2.017 6.263 1.00 98.75 81 ALA A CA 1
ATOM 598 C C . ALA A 1 81 ? -7.032 1.572 7.325 1.00 98.75 81 ALA A C 1
ATOM 600 O O . ALA A 1 81 ? -6.400 2.413 7.964 1.00 98.75 81 ALA A O 1
ATOM 601 N N . ASP A 1 82 ? -6.859 0.261 7.510 1.00 98.56 82 ASP A N 1
ATOM 602 C CA . ASP A 1 82 ? -5.940 -0.305 8.514 1.00 98.56 82 ASP A CA 1
ATOM 603 C C . ASP A 1 82 ? -4.754 -1.081 7.914 1.00 98.56 82 ASP A C 1
ATOM 605 O O . ASP A 1 82 ? -3.824 -1.464 8.631 1.00 98.56 82 ASP A O 1
ATOM 609 N N . VAL A 1 83 ? -4.755 -1.254 6.590 1.00 98.62 83 VAL A N 1
ATOM 610 C CA . VAL A 1 83 ? -3.619 -1.729 5.798 1.00 98.62 83 VAL A CA 1
ATOM 611 C C . VAL A 1 83 ? -3.489 -0.870 4.541 1.00 98.62 83 VAL A C 1
ATOM 613 O O . VAL A 1 83 ? -4.474 -0.601 3.849 1.00 98.62 83 VAL A O 1
ATOM 616 N N . MET A 1 84 ? -2.262 -0.459 4.230 1.00 98.69 84 MET A N 1
ATOM 617 C CA . MET A 1 84 ? -1.943 0.400 3.091 1.00 98.69 84 MET A CA 1
ATOM 618 C C . MET A 1 84 ? -1.157 -0.348 2.010 1.00 98.69 84 MET A C 1
ATOM 620 O O . MET A 1 84 ? -0.187 -1.036 2.304 1.00 98.69 84 MET A O 1
ATOM 624 N N . TYR A 1 85 ? -1.506 -0.160 0.740 1.00 98.25 85 TYR A N 1
ATOM 625 C CA . TYR A 1 85 ? -0.665 -0.528 -0.397 1.00 98.25 85 TYR A CA 1
ATOM 626 C C . TYR A 1 85 ? 0.193 0.675 -0.808 1.00 98.25 85 TYR A C 1
ATOM 628 O O . TYR A 1 85 ? -0.300 1.652 -1.385 1.00 98.25 85 TYR A O 1
ATOM 636 N N . ALA A 1 86 ? 1.480 0.609 -0.470 1.00 96.19 86 ALA A N 1
ATOM 637 C CA . ALA A 1 86 ? 2.467 1.666 -0.642 1.00 96.19 86 ALA A CA 1
ATOM 638 C C . ALA A 1 86 ? 3.160 1.577 -2.011 1.00 96.19 86 ALA A C 1
ATOM 640 O O . ALA A 1 86 ? 4.354 1.309 -2.118 1.00 96.19 86 ALA A O 1
ATOM 641 N N . GLU A 1 87 ? 2.400 1.829 -3.080 1.00 93.00 87 GLU A N 1
ATOM 642 C CA . GLU A 1 87 ? 2.932 1.883 -4.452 1.00 93.00 87 GLU A CA 1
ATOM 643 C C . GLU A 1 87 ? 3.871 3.091 -4.659 1.00 93.00 87 GLU A C 1
ATOM 645 O O . GLU A 1 87 ? 4.726 3.082 -5.546 1.00 93.00 87 GLU A O 1
ATOM 650 N N . ARG A 1 88 ? 3.746 4.127 -3.816 1.00 93.75 88 ARG A N 1
ATOM 651 C CA . ARG A 1 88 ? 4.573 5.343 -3.803 1.00 93.75 88 ARG A CA 1
ATOM 652 C C . ARG A 1 88 ? 5.208 5.573 -2.430 1.00 93.75 88 ARG A C 1
ATOM 654 O O . ARG A 1 88 ? 4.609 5.278 -1.396 1.00 93.75 88 ARG A O 1
ATOM 661 N N . PHE A 1 89 ? 6.393 6.184 -2.427 1.00 93.81 89 PHE A N 1
ATOM 662 C CA . PHE A 1 89 ? 7.007 6.729 -1.211 1.00 93.81 89 PHE A CA 1
ATOM 663 C C . PHE A 1 89 ? 6.076 7.737 -0.527 1.00 93.81 89 PHE A C 1
ATOM 665 O O . PHE A 1 89 ? 5.285 8.389 -1.201 1.00 93.81 89 PHE A O 1
ATOM 672 N N . GLY A 1 90 ? 6.169 7.865 0.798 1.00 96.19 90 GLY A N 1
ATOM 673 C CA . GLY A 1 90 ? 5.261 8.672 1.621 1.00 96.19 90 GLY A CA 1
ATOM 674 C C . GLY A 1 90 ? 4.115 7.870 2.248 1.00 96.19 90 GLY A C 1
ATOM 675 O O . GLY A 1 90 ? 3.686 8.177 3.358 1.00 96.19 90 GLY A O 1
ATOM 676 N N . VAL A 1 91 ? 3.651 6.797 1.599 1.00 97.75 91 VAL A N 1
ATOM 677 C CA . VAL A 1 91 ? 2.566 5.954 2.139 1.00 97.75 91 VAL A CA 1
ATOM 678 C C . VAL A 1 91 ? 3.032 5.172 3.369 1.00 97.75 91 VAL A C 1
ATOM 680 O O . VAL A 1 91 ? 2.334 5.153 4.381 1.00 97.75 91 VAL A O 1
ATOM 683 N N . SER A 1 92 ? 4.231 4.581 3.321 1.00 97.69 92 SER A N 1
ATOM 684 C CA . SER A 1 92 ? 4.818 3.875 4.471 1.00 97.69 92 SER A CA 1
ATOM 685 C C . SER A 1 92 ? 5.114 4.813 5.647 1.00 97.69 92 SER A C 1
ATOM 687 O O . SER A 1 92 ? 4.966 4.410 6.799 1.00 97.69 92 SER A O 1
ATOM 689 N N . ASP A 1 93 ? 5.448 6.083 5.379 1.00 97.81 93 ASP A N 1
ATOM 690 C CA . ASP A 1 93 ? 5.597 7.105 6.423 1.00 97.81 93 ASP A CA 1
ATOM 691 C C . ASP A 1 93 ? 4.266 7.387 7.123 1.00 97.81 93 ASP A C 1
ATOM 693 O O . ASP A 1 93 ? 4.207 7.410 8.351 1.00 97.81 93 ASP A O 1
ATOM 697 N N . ALA A 1 94 ? 3.182 7.558 6.356 1.00 98.19 94 ALA A N 1
ATOM 698 C CA . ALA A 1 94 ? 1.845 7.728 6.924 1.00 98.19 94 ALA A CA 1
ATOM 699 C C . ALA A 1 94 ? 1.427 6.509 7.757 1.00 98.19 94 ALA A C 1
ATOM 701 O O . ALA A 1 94 ? 0.898 6.668 8.858 1.00 98.19 94 ALA A O 1
ATOM 702 N N . ALA A 1 95 ? 1.705 5.301 7.256 1.00 98.25 95 ALA A N 1
ATOM 703 C CA . ALA A 1 95 ? 1.397 4.059 7.952 1.00 98.25 95 ALA A CA 1
ATOM 704 C C . ALA A 1 95 ? 2.142 3.957 9.292 1.00 98.25 95 ALA A C 1
ATOM 706 O O . ALA A 1 95 ? 1.523 3.705 10.325 1.00 98.25 95 ALA A O 1
ATOM 707 N N . LYS A 1 96 ? 3.448 4.258 9.298 1.00 98.19 96 LYS A N 1
ATOM 708 C CA . LYS A 1 96 ? 4.274 4.333 10.513 1.00 98.19 96 LYS A CA 1
ATOM 709 C C . LYS A 1 96 ? 3.744 5.354 11.513 1.00 98.19 96 LYS A C 1
ATOM 711 O O . LYS A 1 96 ? 3.610 5.038 12.689 1.00 98.19 96 LYS A O 1
ATOM 716 N N . GLU A 1 97 ? 3.409 6.558 11.060 1.00 98.25 97 GLU A N 1
ATOM 717 C CA . GLU A 1 97 ? 2.935 7.629 11.944 1.00 98.25 97 GLU A CA 1
ATOM 718 C C . GLU A 1 97 ? 1.543 7.370 12.530 1.00 98.25 97 GLU A C 1
ATOM 720 O O . GLU A 1 97 ? 1.256 7.829 13.635 1.00 98.25 97 GLU A O 1
ATOM 725 N N . ARG A 1 98 ? 0.681 6.622 11.831 1.00 97.94 98 ARG A N 1
ATOM 726 C CA . ARG A 1 98 ? -0.645 6.226 12.340 1.00 97.94 98 ARG A CA 1
ATOM 727 C C . ARG A 1 98 ? -0.685 4.834 12.967 1.00 97.94 98 ARG A C 1
ATOM 729 O O . ARG A 1 98 ? -1.736 4.440 13.463 1.00 97.94 98 ARG A O 1
ATOM 736 N N . GLY A 1 99 ? 0.431 4.106 12.974 1.00 97.56 99 GLY A N 1
ATOM 737 C CA . GLY A 1 99 ? 0.512 2.760 13.540 1.00 97.56 99 GLY A CA 1
ATOM 738 C C . GLY A 1 99 ? -0.358 1.733 12.811 1.00 97.56 99 GLY A C 1
ATOM 739 O O . GLY A 1 99 ? -0.890 0.825 13.449 1.00 97.56 99 GLY A O 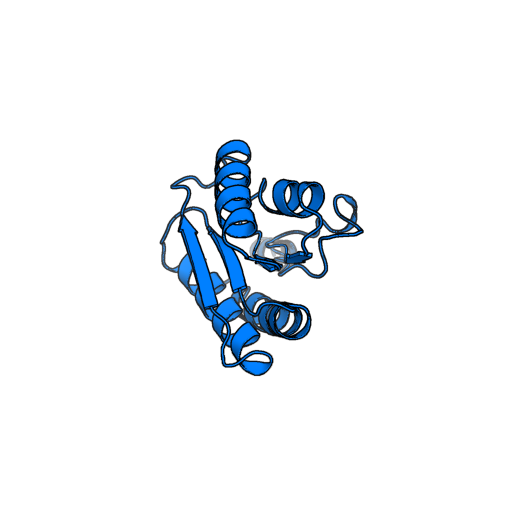1
ATOM 740 N N . VAL A 1 100 ? -0.528 1.887 11.496 1.00 98.50 100 VAL A N 1
ATOM 741 C CA . VAL A 1 100 ? -1.213 0.911 10.633 1.00 98.50 100 VAL A CA 1
ATOM 742 C C . VAL A 1 100 ? -0.201 0.160 9.772 1.00 98.50 100 VAL A C 1
ATOM 744 O O . VAL A 1 100 ? 0.941 0.595 9.614 1.00 98.50 100 VAL A O 1
ATOM 747 N N . LEU A 1 101 ? -0.607 -0.978 9.215 1.00 98.44 101 LEU A N 1
ATOM 748 C CA . LEU A 1 101 ? 0.287 -1.807 8.409 1.00 98.44 101 LEU A CA 1
ATOM 749 C C . LEU A 1 101 ? 0.386 -1.290 6.971 1.00 98.44 101 LEU A C 1
ATOM 751 O O . LEU A 1 101 ? -0.513 -0.619 6.463 1.00 98.44 101 LEU A O 1
ATOM 755 N N . ALA A 1 102 ? 1.467 -1.647 6.290 1.00 98.38 102 ALA A N 1
ATOM 756 C CA . ALA A 1 102 ? 1.706 -1.337 4.894 1.00 98.38 102 ALA A CA 1
ATOM 757 C C . ALA A 1 102 ? 2.344 -2.516 4.150 1.00 98.38 102 ALA A C 1
ATOM 759 O O . ALA A 1 102 ? 3.128 -3.289 4.701 1.00 98.38 102 ALA A O 1
ATOM 760 N N . VAL A 1 103 ? 2.034 -2.615 2.864 1.00 98.12 103 VAL A N 1
ATOM 761 C CA . VAL A 1 103 ? 2.707 -3.479 1.897 1.00 98.12 103 VAL A CA 1
ATOM 762 C C . VAL A 1 103 ? 3.474 -2.589 0.928 1.00 98.12 103 VAL A C 1
ATOM 764 O O . VAL A 1 103 ? 2.877 -1.732 0.276 1.00 98.12 103 VAL A O 1
ATOM 767 N N . GLY A 1 104 ? 4.789 -2.780 0.842 1.00 94.94 104 GLY A N 1
ATOM 768 C CA . GLY A 1 104 ? 5.665 -2.037 -0.057 1.00 94.94 104 GLY A CA 1
ATOM 769 C C . GLY A 1 104 ? 5.600 -2.519 -1.508 1.00 94.94 104 GLY A C 1
ATOM 770 O O . GLY A 1 104 ? 5.042 -3.573 -1.831 1.00 94.94 104 GLY A O 1
ATOM 771 N N . ASN A 1 105 ? 6.206 -1.742 -2.403 1.00 92.00 105 ASN A N 1
ATOM 772 C CA . ASN A 1 105 ? 6.246 -2.030 -3.833 1.00 92.00 105 ASN A CA 1
ATOM 773 C C . ASN A 1 105 ? 7.622 -1.699 -4.432 1.00 92.00 105 ASN A C 1
ATOM 775 O O . ASN A 1 105 ? 8.263 -0.728 -4.032 1.00 92.00 105 ASN A O 1
ATOM 779 N N . VAL A 1 106 ? 8.037 -2.482 -5.430 1.00 89.50 106 VAL A N 1
ATOM 780 C CA . VAL A 1 106 ? 9.291 -2.410 -6.208 1.00 89.50 106 VAL A CA 1
ATOM 781 C C . VAL A 1 106 ? 10.567 -2.723 -5.422 1.00 89.50 106 VAL A C 1
ATOM 783 O O . VAL A 1 106 ? 11.401 -3.476 -5.919 1.00 89.50 106 VAL A O 1
ATOM 786 N N . ILE A 1 107 ? 10.721 -2.200 -4.208 1.00 90.75 107 ILE A N 1
ATOM 787 C CA . ILE A 1 107 ? 11.920 -2.358 -3.374 1.00 90.75 107 ILE A CA 1
ATOM 788 C C . ILE A 1 107 ? 11.575 -2.816 -1.952 1.00 90.75 107 ILE A C 1
ATOM 790 O O . ILE A 1 107 ? 10.429 -2.709 -1.504 1.00 90.75 107 ILE A O 1
ATOM 794 N N . ASP A 1 108 ? 12.580 -3.321 -1.234 1.00 92.69 108 ASP A N 1
ATOM 795 C CA . ASP A 1 108 ? 12.455 -3.646 0.186 1.00 92.69 108 ASP A CA 1
ATOM 796 C C . ASP A 1 108 ? 12.714 -2.393 1.029 1.00 92.69 108 ASP A C 1
ATOM 798 O O . ASP A 1 108 ? 13.789 -1.799 0.963 1.00 92.69 108 ASP A O 1
ATOM 802 N N . THR A 1 109 ? 11.710 -1.993 1.805 1.00 92.44 109 THR A N 1
ATOM 803 C CA . THR A 1 109 ? 11.763 -0.859 2.738 1.00 92.44 109 THR A CA 1
ATOM 804 C C . THR A 1 109 ? 11.518 -1.294 4.182 1.00 92.44 109 THR A C 1
ATOM 806 O O . THR A 1 109 ? 11.409 -0.456 5.073 1.00 92.44 109 THR A O 1
ATOM 809 N N . GLN A 1 110 ? 11.457 -2.600 4.462 1.00 93.56 110 GLN A N 1
ATOM 810 C CA . GLN A 1 110 ? 11.162 -3.112 5.801 1.00 93.56 110 GLN A CA 1
ATOM 811 C C . GLN A 1 110 ? 12.194 -2.651 6.841 1.00 93.56 110 GLN A C 1
ATOM 813 O O . GLN A 1 110 ? 11.832 -2.40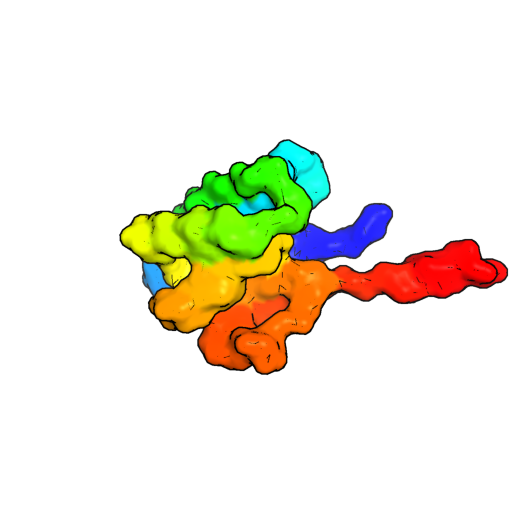3 7.985 1.00 93.56 110 GLN A O 1
ATOM 818 N N . ALA A 1 111 ? 13.461 -2.459 6.458 1.00 95.31 111 ALA A N 1
ATOM 819 C CA . ALA A 1 111 ? 14.486 -1.937 7.366 1.00 95.31 111 ALA A CA 1
ATOM 820 C C . ALA A 1 111 ? 14.181 -0.512 7.881 1.00 95.31 111 ALA A C 1
ATOM 822 O O . ALA A 1 111 ? 14.512 -0.192 9.022 1.00 95.31 111 ALA A O 1
ATOM 823 N N . ASP A 1 112 ? 13.516 0.323 7.075 1.00 95.00 112 ASP A N 1
ATOM 824 C CA . ASP A 1 112 ? 13.138 1.698 7.437 1.00 95.00 112 ASP A CA 1
ATOM 825 C C . ASP A 1 112 ? 11.815 1.752 8.239 1.00 95.00 112 ASP A C 1
ATOM 827 O O . ASP A 1 112 ? 11.560 2.678 9.031 1.00 95.00 112 ASP A O 1
ATOM 831 N N . TYR A 1 113 ? 10.978 0.723 8.059 1.00 96.62 113 TYR A N 1
ATOM 832 C CA . TYR A 1 113 ? 9.627 0.594 8.614 1.00 96.62 113 TYR A CA 1
ATOM 833 C C . TYR A 1 113 ? 9.392 -0.788 9.269 1.00 96.62 113 TYR A C 1
ATOM 835 O O . TYR A 1 113 ? 8.427 -1.468 8.910 1.00 96.62 113 TYR A O 1
ATOM 843 N N . PRO A 1 114 ? 10.227 -1.217 10.236 1.00 96.06 114 PRO A N 1
ATOM 844 C CA . PRO A 1 114 ? 10.249 -2.605 10.722 1.00 96.06 114 PRO A CA 1
ATOM 845 C C . PRO A 1 114 ? 8.952 -3.051 11.405 1.00 96.06 114 PRO A C 1
ATOM 847 O O . PRO A 1 114 ? 8.640 -4.237 11.414 1.00 96.06 114 PRO A O 1
ATOM 850 N N . ASP A 1 115 ? 8.191 -2.106 11.958 1.00 96.81 115 ASP A N 1
ATOM 851 C CA . ASP A 1 115 ? 6.957 -2.393 12.693 1.00 96.81 115 ASP A CA 1
ATOM 852 C C . ASP A 1 115 ? 5.695 -2.302 11.821 1.00 96.81 115 ASP A C 1
ATOM 854 O O . ASP A 1 115 ? 4.621 -2.723 12.251 1.00 96.81 115 ASP A O 1
ATOM 858 N N . THR A 1 116 ? 5.790 -1.720 10.619 1.00 97.62 116 THR A N 1
ATOM 859 C CA . THR A 1 116 ? 4.611 -1.420 9.790 1.00 97.62 116 THR A CA 1
ATOM 860 C C . THR A 1 116 ? 4.668 -1.987 8.381 1.00 97.62 116 THR A C 1
ATOM 862 O O . THR A 1 116 ? 3.609 -2.322 7.857 1.00 97.62 116 THR A O 1
ATOM 865 N N . VAL A 1 117 ? 5.840 -2.156 7.762 1.00 97.75 117 VAL A N 1
ATOM 866 C CA . VAL A 1 117 ? 5.947 -2.824 6.454 1.00 97.75 117 VAL A CA 1
ATOM 867 C C . VAL A 1 117 ? 6.070 -4.331 6.652 1.00 97.75 117 VAL A C 1
ATOM 869 O O . VAL A 1 117 ? 7.067 -4.814 7.175 1.00 97.75 117 VAL A O 1
ATOM 872 N N . VAL A 1 118 ? 5.052 -5.074 6.213 1.00 96.75 118 VAL A N 1
ATOM 873 C CA . VAL A 1 118 ? 4.924 -6.523 6.479 1.00 96.75 118 VAL A CA 1
ATOM 874 C C . VAL A 1 118 ? 5.357 -7.404 5.307 1.00 96.75 118 VAL A C 1
ATOM 876 O O . VAL A 1 118 ? 5.648 -8.584 5.482 1.00 96.75 118 VAL A O 1
ATOM 879 N N . ALA A 1 119 ? 5.358 -6.844 4.098 1.00 95.25 119 ALA A N 1
ATOM 880 C CA . ALA A 1 119 ? 5.774 -7.490 2.859 1.00 95.25 119 ALA A CA 1
ATOM 881 C C . ALA A 1 119 ? 6.011 -6.426 1.779 1.00 95.25 119 ALA A C 1
ATOM 883 O O . ALA A 1 119 ? 5.448 -5.333 1.861 1.00 95.25 119 ALA A O 1
ATOM 884 N N . SER A 1 120 ? 6.761 -6.774 0.731 1.00 95.00 120 SER A N 1
ATOM 885 C CA . SER A 1 120 ? 6.932 -5.933 -0.458 1.00 95.00 120 SER A CA 1
ATOM 886 C C . SER A 1 120 ? 6.878 -6.759 -1.740 1.00 95.00 120 SER A C 1
ATOM 888 O O . SER A 1 120 ? 7.456 -7.843 -1.812 1.00 95.00 120 SER A O 1
ATOM 890 N N . ALA A 1 121 ? 6.226 -6.231 -2.778 1.00 94.06 121 ALA A N 1
ATOM 891 C CA . ALA A 1 121 ? 6.314 -6.791 -4.126 1.00 94.06 121 ALA A CA 1
ATOM 892 C C . ALA A 1 121 ? 7.606 -6.301 -4.799 1.00 94.06 121 ALA A C 1
ATOM 894 O O . ALA A 1 121 ? 7.648 -5.195 -5.332 1.00 94.06 121 ALA A O 1
ATOM 895 N N . LEU A 1 122 ? 8.676 -7.095 -4.728 1.00 93.19 122 LEU A N 1
ATOM 896 C CA . LEU A 1 122 ? 10.004 -6.710 -5.219 1.00 93.19 122 LEU A CA 1
ATOM 897 C C . LEU A 1 122 ? 10.136 -6.877 -6.734 1.00 93.19 122 LEU A C 1
ATOM 899 O O . LEU A 1 122 ? 9.641 -7.849 -7.306 1.00 93.19 122 LEU A O 1
ATOM 903 N N . TRP A 1 123 ? 10.877 -5.972 -7.373 1.00 91.00 123 TRP A N 1
ATOM 904 C CA . TRP A 1 123 ? 11.275 -6.112 -8.770 1.00 91.00 123 TRP A CA 1
ATOM 905 C C . TRP A 1 123 ? 12.794 -6.060 -8.919 1.00 91.00 123 TRP A C 1
ATOM 907 O O . TRP A 1 123 ? 13.416 -5.009 -8.791 1.00 91.00 123 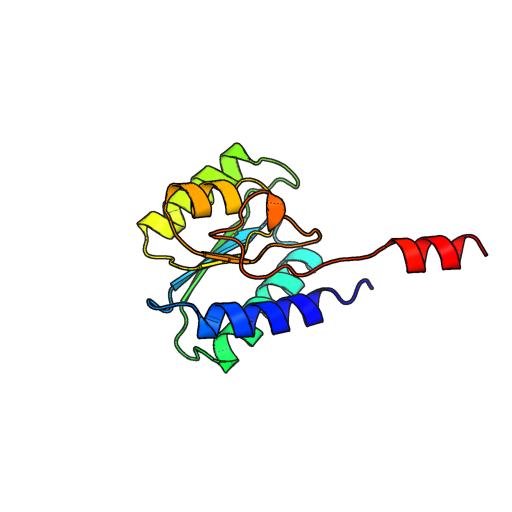TRP A O 1
ATOM 917 N N . HIS A 1 124 ? 13.379 -7.210 -9.250 1.00 90.62 124 HIS A N 1
ATOM 918 C CA . HIS A 1 124 ? 14.795 -7.337 -9.583 1.00 90.62 124 HIS A CA 1
ATOM 919 C C . HIS A 1 124 ? 14.987 -7.240 -11.096 1.00 90.62 124 HIS A C 1
ATOM 921 O O . HIS A 1 124 ? 14.711 -8.187 -11.838 1.00 90.62 124 HIS A O 1
ATOM 927 N N . PHE A 1 125 ? 15.430 -6.076 -11.570 1.00 90.19 125 PHE A N 1
ATOM 928 C CA . PHE A 1 125 ? 15.669 -5.829 -12.994 1.00 90.19 125 PHE A CA 1
ATOM 929 C C . PHE A 1 125 ? 17.048 -6.326 -13.461 1.00 90.19 125 PHE A C 1
ATOM 931 O O . PHE A 1 125 ? 17.245 -6.601 -14.646 1.00 90.19 125 PHE A O 1
ATOM 938 N N . GLU A 1 126 ? 17.990 -6.499 -12.534 1.00 91.50 126 GLU A N 1
ATOM 939 C CA . GLU A 1 126 ? 19.387 -6.845 -12.793 1.00 91.50 126 GLU A CA 1
ATOM 940 C C . GLU A 1 126 ? 19.550 -8.105 -13.657 1.00 91.50 126 GLU A C 1
ATOM 942 O O . GLU A 1 126 ? 20.330 -8.053 -14.609 1.00 91.50 126 GLU A O 1
ATOM 947 N N . PRO A 1 127 ? 18.809 -9.214 -13.438 1.00 91.31 127 PRO A N 1
ATOM 948 C CA . PRO A 1 127 ? 18.929 -10.394 -14.293 1.00 91.31 127 PRO A CA 1
ATOM 949 C C . PRO A 1 127 ? 18.546 -10.118 -15.753 1.00 91.31 127 PRO A C 1
ATOM 951 O O . PRO A 1 127 ? 19.199 -10.620 -16.665 1.00 91.31 127 PRO A O 1
ATOM 954 N N . THR A 1 128 ? 17.518 -9.292 -15.981 1.00 90.69 128 THR A N 1
ATOM 955 C CA . THR A 1 128 ? 17.077 -8.921 -17.337 1.00 90.69 128 THR A CA 1
ATOM 956 C C . THR A 1 128 ? 18.113 -8.033 -18.014 1.00 90.69 128 THR A C 1
ATOM 958 O O . THR A 1 128 ? 18.457 -8.256 -19.172 1.00 90.69 128 THR A O 1
ATOM 961 N N . PHE A 1 129 ? 18.639 -7.047 -17.284 1.00 92.44 129 PHE A N 1
ATOM 962 C CA . PHE A 1 129 ? 19.692 -6.171 -17.785 1.00 92.44 129 PHE A CA 1
ATOM 963 C C . PHE A 1 129 ? 20.960 -6.954 -18.148 1.00 92.44 129 PHE A C 1
ATOM 965 O O . PHE A 1 129 ? 21.479 -6.803 -19.250 1.00 92.44 129 PHE A O 1
ATOM 972 N N . ASN A 1 130 ? 21.410 -7.849 -17.265 1.00 95.44 130 ASN A N 1
ATOM 973 C CA . ASN A 1 130 ? 22.587 -8.683 -17.503 1.00 95.44 130 ASN A CA 1
ATOM 974 C C . ASN A 1 130 ? 22.408 -9.597 -18.724 1.00 95.44 130 ASN A C 1
ATOM 976 O O . ASN A 1 130 ? 23.342 -9.750 -19.504 1.00 95.44 130 ASN A O 1
ATOM 980 N N . ALA A 1 131 ? 21.213 -10.164 -18.922 1.00 94.69 131 ALA A N 1
ATOM 981 C CA . ALA A 1 131 ? 20.908 -10.973 -20.102 1.00 94.69 131 ALA A CA 1
ATOM 982 C C . ALA A 1 131 ? 20.909 -10.159 -21.408 1.00 94.69 131 ALA A C 1
ATOM 984 O O . ALA A 1 131 ? 21.235 -10.704 -22.454 1.00 94.69 131 ALA A O 1
ATOM 985 N N . ALA A 1 132 ? 20.558 -8.870 -21.359 1.00 94.31 132 ALA A N 1
ATOM 986 C CA . ALA A 1 132 ? 20.565 -7.992 -22.530 1.00 94.31 132 ALA A CA 1
ATOM 987 C C . ALA A 1 132 ? 21.973 -7.511 -22.933 1.00 94.31 132 ALA A C 1
ATOM 989 O O . ALA A 1 132 ? 22.159 -7.067 -24.064 1.00 94.31 132 ALA A O 1
ATOM 990 N N . LEU A 1 133 ? 22.943 -7.557 -22.013 1.00 95.19 133 LEU A N 1
ATOM 991 C CA . LEU A 1 133 ? 24.344 -7.212 -22.275 1.00 95.19 133 LEU A CA 1
ATOM 992 C C . LEU A 1 133 ? 25.187 -8.391 -22.794 1.00 95.19 133 LEU A C 1
ATOM 994 O O . LEU A 1 133 ? 26.301 -8.154 -23.262 1.00 95.19 133 LEU A O 1
ATOM 998 N N . ALA A 1 134 ? 24.695 -9.626 -22.649 1.00 89.06 134 ALA A N 1
ATOM 999 C CA . ALA A 1 134 ? 25.378 -10.861 -23.043 1.00 89.06 134 ALA A CA 1
ATOM 1000 C C . ALA A 1 134 ? 25.224 -11.158 -24.542 1.00 89.06 134 ALA A C 1
ATOM 1002 O O . ALA A 1 134 ? 26.206 -11.675 -25.124 1.00 89.06 134 ALA A O 1
#